Protein AF-A0A1H9HCC7-F1 (afdb_monomer_lite)

Secondary structure (DSSP, 8-state):
-PPPPEEEE-SS-EEEEE-HHHHHHTT--HHHHHHHHHHHHHHHHHHHHHHHHHHHH--HHHHHHHHHHHHHHHHHHHHHHHHHHHHH--SHHHHHHHHHHHHHTTTS-HHHHHHHHHHHHHTTSS--HHHHH-HHHHHHHHHHHHHHHHHHHHHHHHTT-

Radius of gyration: 25.47 Å; chains: 1; bounding box: 52×34×67 Å

Foldseek 3Di:
DDFQFFFFDPPPDTDGTDGPVVCVVVVGDPVRSVVRVVVSVVVVVVVVLVVVLCVQLHHPVVVVLLVQLVVVVVLLVVLVLLLCLVVPVDDPVSVVVNVVVVVVVPPDPSNVVSVVVNVCPVVVVDDRPNVVCDVVRSVVSVVSSVVRSVVSVVVVVVVVD

Sequence (161 aa):
MPETMLNVTDGDRSVYSVTRAEALALGYPEAAIAQAEAQAAAAAARAAIRATIDRTVGDTPSIVGTLADVSGILTAGQMVRVVALADHASTAAEQAELDMLKALAGYADLVQICRDGLAALQGGQALLTASAKGIDTVFAEAMTRSTATAAILAARKEGEA

pLDDT: mean 91.42, std 7.71, range [45.59, 98.25]

Structure (mmCIF, N/CA/C/O backbone):
data_AF-A0A1H9HCC7-F1
#
_entry.id   AF-A0A1H9HCC7-F1
#
loop_
_atom_site.group_PDB
_atom_site.id
_atom_site.type_symbol
_atom_site.label_atom_id
_atom_site.label_alt_id
_atom_site.label_comp_id
_atom_site.label_asym_id
_atom_site.label_entity_id
_atom_site.label_seq_id
_atom_site.pdbx_PDB_ins_code
_atom_site.Cartn_x
_atom_site.Cartn_y
_atom_site.Cartn_z
_atom_site.occupancy
_atom_site.B_iso_or_equiv
_atom_site.auth_seq_id
_atom_site.auth_comp_id
_atom_site.auth_asym_id
_atom_site.auth_atom_id
_atom_site.pdbx_PDB_model_num
ATOM 1 N N . MET A 1 1 ? 26.048 -6.839 -29.058 1.00 48.69 1 MET A N 1
ATOM 2 C CA . MET A 1 1 ? 25.067 -6.300 -28.092 1.00 48.69 1 MET A CA 1
ATOM 3 C C . MET A 1 1 ? 23.700 -6.807 -28.512 1.00 48.69 1 MET A C 1
ATOM 5 O O . MET A 1 1 ? 23.506 -6.893 -29.718 1.00 48.69 1 MET A O 1
ATOM 9 N N . PRO A 1 2 ? 22.812 -7.220 -27.593 1.00 62.81 2 PRO A N 1
ATOM 10 C CA . PRO A 1 2 ? 21.450 -7.592 -27.971 1.00 62.81 2 PRO A CA 1
ATOM 11 C C . PRO A 1 2 ? 20.757 -6.390 -28.626 1.00 62.81 2 PRO A C 1
ATOM 13 O O . PRO A 1 2 ? 20.927 -5.262 -28.162 1.00 62.81 2 PRO A O 1
ATOM 16 N N . GLU A 1 3 ? 20.043 -6.618 -29.725 1.00 79.06 3 GLU A N 1
ATOM 17 C CA . GLU A 1 3 ? 19.322 -5.560 -30.437 1.00 79.06 3 GLU A CA 1
ATOM 18 C C . GLU A 1 3 ? 18.114 -5.093 -29.610 1.00 79.06 3 GLU A C 1
ATOM 20 O O . GLU A 1 3 ? 17.365 -5.905 -29.063 1.00 79.06 3 GLU A O 1
ATOM 25 N N . THR A 1 4 ? 17.940 -3.775 -29.478 1.00 83.44 4 THR A N 1
ATOM 26 C CA . THR A 1 4 ? 16.802 -3.192 -28.757 1.00 83.44 4 THR A CA 1
ATOM 27 C C . THR A 1 4 ? 15.544 -3.318 -29.607 1.00 83.44 4 THR A C 1
ATOM 29 O O . THR A 1 4 ? 15.473 -2.751 -30.696 1.00 83.44 4 THR A O 1
ATOM 32 N N . MET A 1 5 ? 14.539 -4.017 -29.084 1.00 91.12 5 MET A N 1
ATOM 33 C CA . MET A 1 5 ? 13.223 -4.106 -29.713 1.00 91.12 5 MET A CA 1
ATOM 34 C C . MET A 1 5 ? 12.407 -2.846 -29.411 1.00 91.12 5 MET A C 1
ATOM 36 O O . MET A 1 5 ? 12.289 -2.425 -28.258 1.00 91.12 5 MET A O 1
ATOM 40 N N . LEU A 1 6 ? 11.842 -2.251 -30.455 1.00 90.50 6 LEU A N 1
ATOM 41 C CA . LEU A 1 6 ? 11.115 -0.990 -30.432 1.00 90.50 6 LEU A CA 1
ATOM 42 C C . LEU A 1 6 ? 9.637 -1.218 -30.736 1.00 90.50 6 LEU A C 1
ATOM 44 O O . LEU A 1 6 ? 9.278 -2.012 -31.603 1.00 90.50 6 LEU A O 1
ATOM 48 N N . ASN A 1 7 ? 8.783 -0.459 -30.057 1.00 91.50 7 ASN A N 1
ATOM 49 C CA . ASN A 1 7 ? 7.385 -0.300 -30.440 1.00 91.50 7 ASN A CA 1
ATOM 50 C C . ASN A 1 7 ? 7.268 1.040 -31.167 1.00 91.50 7 ASN A C 1
ATOM 52 O O . ASN A 1 7 ? 7.300 2.087 -30.522 1.00 91.50 7 ASN A O 1
ATOM 56 N N . VAL A 1 8 ? 7.203 1.010 -32.499 1.00 89.69 8 VAL A N 1
ATOM 57 C CA . VAL A 1 8 ? 7.236 2.213 -33.341 1.00 89.69 8 VAL A CA 1
ATOM 58 C C . VAL A 1 8 ? 5.821 2.553 -33.803 1.00 89.69 8 VAL A C 1
ATOM 60 O O . VAL A 1 8 ? 5.079 1.688 -34.271 1.00 89.69 8 VAL A O 1
ATOM 63 N N . THR A 1 9 ? 5.446 3.824 -33.673 1.00 90.38 9 THR A N 1
ATOM 64 C CA . THR A 1 9 ? 4.183 4.367 -34.184 1.00 90.38 9 THR A CA 1
ATOM 65 C C . THR A 1 9 ? 4.429 5.710 -34.859 1.00 90.38 9 THR A C 1
ATOM 67 O O . THR A 1 9 ? 5.207 6.513 -34.349 1.00 90.38 9 THR A O 1
ATOM 70 N N . ASP A 1 10 ? 3.790 5.950 -36.003 1.00 86.81 10 ASP A N 1
ATOM 71 C CA . ASP A 1 10 ? 3.853 7.218 -36.749 1.00 86.81 10 ASP A CA 1
ATOM 72 C C . ASP A 1 10 ? 2.521 7.993 -36.741 1.00 86.81 10 ASP A C 1
ATOM 74 O O . ASP A 1 10 ? 2.409 9.032 -37.387 1.00 86.81 10 ASP A O 1
ATOM 78 N N . GLY A 1 11 ? 1.527 7.510 -35.985 1.00 82.38 11 GLY A N 1
ATOM 79 C CA . GLY A 1 11 ? 0.171 8.065 -35.915 1.00 82.38 11 GLY A CA 1
ATOM 80 C C . GLY A 1 11 ? -0.856 7.297 -36.752 1.00 82.38 11 GLY A C 1
ATOM 81 O O . GLY A 1 11 ? -1.997 7.169 -36.314 1.00 82.38 11 GLY A O 1
ATOM 82 N N . ASP A 1 12 ? -0.437 6.702 -37.871 1.00 80.75 12 ASP A N 1
ATOM 83 C CA . ASP A 1 12 ? -1.306 5.929 -38.770 1.00 80.75 12 ASP A CA 1
ATOM 84 C C . ASP A 1 12 ? -1.088 4.417 -38.623 1.00 80.75 12 ASP A C 1
ATOM 86 O O . ASP A 1 12 ? -2.001 3.613 -38.831 1.00 80.75 12 ASP A O 1
ATOM 90 N N . ARG A 1 13 ? 0.135 4.006 -38.268 1.00 83.31 13 ARG A N 1
ATOM 91 C CA . ARG A 1 13 ? 0.556 2.605 -38.178 1.00 83.31 13 ARG A CA 1
ATOM 92 C C . ARG A 1 13 ? 1.305 2.357 -36.882 1.00 83.31 13 ARG A C 1
ATOM 94 O O . ARG A 1 13 ? 2.248 3.067 -36.552 1.00 83.31 13 ARG A O 1
ATOM 101 N N . SER A 1 14 ? 0.942 1.292 -36.175 1.00 85.88 14 SER A N 1
ATOM 102 C CA . SER A 1 14 ? 1.677 0.808 -35.003 1.00 85.88 14 SER A CA 1
ATOM 103 C C . SER A 1 14 ? 2.279 -0.558 -35.296 1.00 85.88 14 SER A C 1
ATOM 105 O O . SER A 1 14 ? 1.561 -1.476 -35.688 1.00 85.88 14 SER A O 1
ATOM 107 N N . VAL A 1 15 ? 3.585 -0.697 -35.077 1.00 81.81 15 VAL A N 1
ATOM 108 C CA . VAL A 1 15 ? 4.278 -1.985 -35.116 1.00 81.81 15 VAL A CA 1
ATOM 109 C C . VAL A 1 15 ? 4.913 -2.236 -33.760 1.00 81.81 15 VAL A C 1
ATOM 111 O O 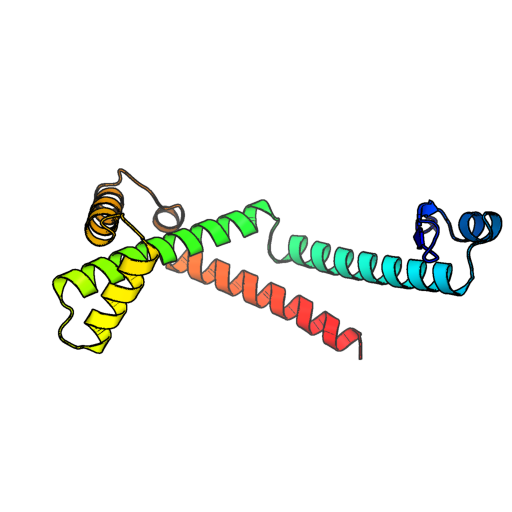. VAL A 1 15 ? 5.662 -1.416 -33.225 1.00 81.81 15 VAL A O 1
ATOM 114 N N . TYR A 1 16 ? 4.588 -3.396 -33.204 1.00 77.31 16 TYR A N 1
ATOM 115 C CA . TYR A 1 16 ? 5.120 -3.851 -31.933 1.00 77.31 16 TYR A CA 1
ATOM 116 C C . TYR A 1 16 ? 6.347 -4.721 -32.187 1.00 77.31 16 TYR A C 1
ATOM 118 O O . TYR A 1 16 ? 6.278 -5.673 -32.959 1.00 77.31 16 TYR A O 1
ATOM 126 N N . SER A 1 17 ? 7.436 -4.411 -31.488 1.00 86.25 17 SER A N 1
ATOM 127 C CA . SER A 1 17 ? 8.669 -5.194 -31.455 1.00 86.25 17 SER A CA 1
ATOM 128 C C . SER A 1 17 ? 9.388 -5.340 -32.807 1.00 86.25 17 SER A C 1
ATOM 130 O O . SER A 1 17 ? 9.440 -6.428 -33.373 1.00 86.25 17 SER A O 1
ATOM 132 N N . VAL A 1 18 ? 10.037 -4.266 -33.261 1.00 91.25 18 VAL A N 1
ATOM 133 C CA . VAL A 1 18 ? 10.995 -4.255 -34.387 1.00 91.25 18 VAL A CA 1
ATOM 134 C C . VAL A 1 18 ? 12.338 -3.667 -33.979 1.00 91.25 18 VAL A C 1
ATOM 136 O O . VAL A 1 18 ? 12.419 -2.843 -33.072 1.00 91.25 18 VAL A O 1
ATOM 139 N N . THR A 1 19 ? 13.403 -4.044 -34.667 1.00 92.88 19 THR A N 1
ATOM 140 C CA . THR A 1 19 ? 14.699 -3.370 -34.564 1.00 92.88 19 THR A CA 1
ATOM 141 C C . THR A 1 19 ? 14.677 -2.025 -35.298 1.00 92.88 19 THR A C 1
ATOM 143 O O . THR A 1 19 ? 13.820 -1.759 -36.147 1.00 92.88 19 THR A O 1
ATOM 146 N N . ARG A 1 20 ? 15.666 -1.162 -35.028 1.00 91.75 20 ARG A N 1
ATOM 147 C CA . ARG A 1 20 ? 15.848 0.098 -35.773 1.00 91.75 20 ARG A CA 1
ATOM 148 C C . ARG A 1 20 ? 15.961 -0.141 -37.285 1.00 91.75 20 ARG A C 1
ATOM 150 O O . ARG A 1 20 ? 15.360 0.591 -38.067 1.00 91.75 20 ARG A O 1
ATOM 157 N N . ALA A 1 21 ? 16.738 -1.147 -37.691 1.00 91.19 21 ALA A N 1
ATOM 158 C CA . ALA A 1 21 ? 16.975 -1.455 -39.100 1.00 91.19 21 ALA A CA 1
ATOM 159 C C . ALA A 1 21 ? 15.688 -1.902 -39.809 1.00 91.19 21 ALA A C 1
ATOM 161 O O . ALA A 1 21 ? 15.408 -1.447 -40.916 1.00 91.19 21 ALA A O 1
ATOM 162 N N . GLU A 1 22 ? 14.873 -2.725 -39.149 1.00 92.00 22 GLU A N 1
ATOM 163 C CA . GLU A 1 22 ? 13.564 -3.139 -39.661 1.00 92.00 22 GLU A CA 1
ATOM 164 C C . GLU A 1 22 ? 12.592 -1.962 -39.744 1.00 92.00 22 GLU A C 1
ATOM 166 O O . GLU A 1 22 ? 11.917 -1.807 -40.756 1.00 92.00 22 GLU A O 1
ATOM 171 N N . ALA A 1 23 ? 12.552 -1.085 -38.737 1.00 89.50 23 ALA A N 1
ATOM 172 C CA . ALA A 1 23 ? 11.700 0.102 -38.774 1.00 89.50 23 ALA A CA 1
ATOM 173 C C . ALA A 1 23 ? 12.061 1.041 -39.943 1.00 89.50 23 ALA A C 1
ATOM 175 O O . ALA A 1 23 ? 11.169 1.532 -40.637 1.00 89.50 23 ALA A O 1
ATOM 176 N N . LEU A 1 24 ? 13.359 1.234 -40.211 1.00 92.19 24 LEU A N 1
ATOM 177 C CA . LEU A 1 24 ? 13.839 1.976 -41.384 1.00 92.19 24 LEU A CA 1
ATOM 178 C C . LEU A 1 24 ? 13.448 1.280 -42.695 1.00 92.19 24 LEU A C 1
ATOM 180 O O . LEU A 1 24 ? 12.973 1.938 -43.618 1.00 92.19 24 LEU A O 1
ATOM 184 N N . ALA A 1 25 ? 13.598 -0.046 -42.773 1.00 92.19 25 ALA A N 1
ATOM 185 C CA . ALA A 1 25 ? 13.206 -0.832 -43.945 1.00 92.19 25 ALA A CA 1
ATOM 186 C C . ALA A 1 25 ? 11.687 -0.796 -44.205 1.00 92.19 25 ALA A C 1
ATOM 188 O O . ALA A 1 25 ? 11.255 -0.839 -45.355 1.00 92.19 25 ALA A O 1
ATOM 189 N N . LEU A 1 26 ? 10.881 -0.668 -43.147 1.00 90.94 26 LEU A N 1
ATOM 190 C CA . LEU A 1 26 ? 9.428 -0.488 -43.205 1.00 90.94 26 LEU A CA 1
ATOM 191 C C . LEU A 1 26 ? 9.004 0.955 -43.536 1.00 90.94 26 LEU A C 1
ATOM 193 O O . LEU A 1 26 ? 7.811 1.218 -43.700 1.00 90.94 26 LEU A O 1
ATOM 197 N N . GLY A 1 27 ? 9.957 1.883 -43.664 1.00 92.25 27 GLY A N 1
ATOM 198 C CA . GLY A 1 27 ? 9.708 3.270 -44.052 1.00 92.25 27 GLY A CA 1
ATOM 199 C C . GLY A 1 27 ? 9.168 4.155 -42.929 1.00 92.25 27 GLY A C 1
ATOM 200 O O . GLY A 1 27 ? 8.552 5.181 -43.222 1.00 92.25 27 GLY A O 1
ATOM 201 N N . TYR A 1 28 ? 9.374 3.783 -41.660 1.00 91.25 28 TYR A N 1
ATOM 202 C CA . TYR A 1 28 ? 9.001 4.648 -40.541 1.00 91.25 28 TYR A CA 1
ATOM 203 C C . TYR A 1 28 ? 9.826 5.946 -40.546 1.00 91.25 28 TYR A C 1
ATOM 205 O O . TYR A 1 28 ? 11.036 5.903 -40.787 1.00 91.25 28 TYR A O 1
ATOM 213 N N . PRO A 1 29 ? 9.215 7.103 -40.226 1.00 92.88 29 PRO A N 1
ATOM 214 C CA . PRO A 1 29 ? 9.947 8.355 -40.078 1.00 92.88 29 PRO A CA 1
ATOM 215 C C . PRO A 1 29 ? 11.025 8.256 -38.992 1.00 92.88 29 PRO A C 1
ATOM 217 O O . PRO A 1 29 ? 10.775 7.710 -37.915 1.00 92.88 29 PRO A O 1
ATOM 220 N N . GLU A 1 30 ? 12.192 8.869 -39.210 1.00 92.00 30 GLU A N 1
ATOM 221 C CA . GLU A 1 30 ? 13.280 8.860 -38.216 1.00 92.00 30 GLU A CA 1
ATOM 222 C C . GLU A 1 30 ? 12.846 9.416 -36.851 1.00 92.00 30 GLU A C 1
ATOM 224 O O . GLU A 1 30 ? 13.279 8.913 -35.817 1.00 92.00 30 GLU A O 1
ATOM 229 N N . ALA A 1 31 ? 11.944 10.405 -36.829 1.00 92.19 31 ALA A N 1
ATOM 230 C CA . ALA A 1 31 ? 11.396 10.965 -35.595 1.00 92.19 31 ALA A CA 1
ATOM 231 C C . ALA A 1 31 ? 10.565 9.945 -34.792 1.00 92.19 31 ALA A C 1
ATOM 233 O O . ALA A 1 31 ? 10.687 9.887 -33.568 1.00 92.19 31 ALA A O 1
ATOM 234 N N . ALA A 1 32 ? 9.768 9.110 -35.469 1.00 91.44 32 ALA A N 1
ATOM 235 C CA . ALA A 1 32 ? 8.984 8.049 -34.833 1.00 91.44 32 ALA A CA 1
ATOM 236 C C . ALA A 1 32 ? 9.897 6.961 -34.243 1.00 91.44 32 ALA A C 1
ATOM 238 O O . ALA A 1 32 ? 9.680 6.488 -33.127 1.00 91.44 32 ALA A O 1
ATOM 239 N N . ILE A 1 33 ? 10.967 6.612 -34.964 1.00 91.94 33 ILE A N 1
ATOM 240 C CA . ILE A 1 33 ? 11.982 5.659 -34.503 1.00 91.94 33 ILE A CA 1
ATOM 241 C C . ILE A 1 33 ? 12.732 6.218 -33.286 1.00 91.94 33 ILE A C 1
ATOM 243 O O . ILE A 1 33 ? 12.841 5.532 -32.272 1.00 91.94 33 ILE A O 1
ATOM 247 N N . ALA A 1 34 ? 13.182 7.476 -33.341 1.00 92.44 34 ALA A N 1
ATOM 248 C CA . ALA A 1 34 ? 13.872 8.133 -32.230 1.00 92.44 34 ALA A CA 1
ATOM 249 C C . ALA A 1 34 ? 12.986 8.235 -30.975 1.00 92.44 34 ALA A C 1
ATOM 251 O O . ALA A 1 34 ? 13.453 8.023 -29.855 1.00 92.44 34 ALA A O 1
ATOM 252 N N . GLN A 1 35 ? 11.689 8.508 -31.148 1.00 91.81 35 GLN A N 1
ATOM 253 C CA . GLN A 1 35 ? 10.731 8.498 -30.046 1.00 91.81 35 GLN A CA 1
ATOM 254 C C . GLN A 1 35 ? 10.592 7.098 -29.431 1.00 91.81 35 GLN A C 1
ATOM 256 O O . GLN A 1 35 ? 10.598 6.970 -28.204 1.00 91.81 35 GLN A O 1
ATOM 261 N N . ALA A 1 36 ? 10.498 6.052 -30.254 1.00 91.38 36 ALA A N 1
ATOM 262 C CA . ALA A 1 36 ? 10.421 4.673 -29.778 1.00 91.38 36 ALA A CA 1
ATOM 263 C C . ALA A 1 36 ? 11.696 4.248 -29.027 1.00 91.38 36 ALA A C 1
ATOM 265 O O . ALA A 1 36 ? 11.610 3.609 -27.978 1.00 91.38 36 ALA A O 1
ATOM 266 N N . GLU A 1 37 ? 12.876 4.651 -29.503 1.00 92.94 37 GLU A N 1
ATOM 267 C CA . GLU A 1 37 ? 14.156 4.420 -28.820 1.00 92.94 37 GLU A CA 1
ATOM 268 C C . GLU A 1 37 ? 14.215 5.126 -27.464 1.00 92.94 37 GLU A C 1
ATOM 270 O O . GLU A 1 37 ? 14.585 4.510 -26.462 1.00 92.94 37 GLU A O 1
ATOM 275 N N . ALA A 1 38 ? 13.789 6.391 -27.398 1.00 91.56 38 ALA A N 1
ATOM 276 C CA . ALA A 1 38 ? 13.718 7.135 -26.144 1.00 91.56 38 ALA A CA 1
ATOM 277 C C . ALA A 1 38 ? 12.754 6.472 -25.142 1.00 91.56 38 ALA A C 1
ATOM 279 O O . ALA A 1 38 ? 13.062 6.355 -23.953 1.00 91.56 38 ALA A O 1
ATOM 280 N N . GLN A 1 39 ? 11.604 5.981 -25.612 1.00 90.94 39 GLN A N 1
ATOM 281 C CA . GLN A 1 39 ? 10.651 5.243 -24.780 1.00 90.94 39 GLN A CA 1
ATOM 282 C C . GLN A 1 39 ? 11.217 3.906 -24.293 1.00 90.94 39 GLN A C 1
ATOM 284 O O . GLN A 1 39 ? 11.048 3.576 -23.115 1.00 90.94 39 GLN A O 1
ATOM 289 N N . ALA A 1 40 ? 11.902 3.157 -25.161 1.00 90.19 40 ALA A N 1
ATOM 290 C CA . ALA A 1 40 ? 12.552 1.898 -24.811 1.00 90.19 40 ALA A CA 1
ATOM 291 C C . ALA A 1 40 ? 13.659 2.116 -23.767 1.00 90.19 40 ALA A C 1
ATOM 293 O O . ALA A 1 40 ? 13.697 1.413 -22.755 1.00 90.19 40 ALA A O 1
ATOM 294 N N . ALA A 1 41 ? 14.494 3.144 -23.943 1.00 90.19 41 ALA A N 1
ATOM 295 C CA . ALA A 1 41 ? 15.515 3.532 -22.973 1.00 90.19 41 ALA A CA 1
ATOM 296 C C . ALA A 1 41 ? 14.898 3.927 -21.620 1.00 90.19 41 ALA A C 1
ATOM 298 O O . ALA A 1 41 ? 15.331 3.446 -20.571 1.00 90.19 41 ALA A O 1
ATOM 299 N N . ALA A 1 42 ? 13.829 4.731 -21.626 1.00 89.12 42 ALA A N 1
ATOM 300 C CA . ALA A 1 42 ? 13.117 5.105 -20.406 1.00 89.12 42 ALA A CA 1
ATOM 301 C C . ALA A 1 42 ? 12.461 3.894 -19.714 1.00 89.12 42 ALA A C 1
ATOM 303 O O . ALA A 1 42 ? 12.440 3.809 -18.485 1.00 89.12 42 ALA A O 1
ATOM 304 N N . ALA A 1 43 ? 11.929 2.936 -20.479 1.00 89.06 43 ALA A N 1
ATOM 305 C CA . ALA A 1 43 ? 11.373 1.699 -19.941 1.00 89.06 43 ALA A CA 1
ATOM 306 C C . ALA A 1 43 ? 12.455 0.814 -19.307 1.00 89.06 43 ALA A C 1
ATOM 308 O O . ALA A 1 43 ? 12.257 0.332 -18.190 1.00 89.06 43 ALA A O 1
ATOM 309 N N . ALA A 1 44 ? 13.607 0.661 -19.966 1.00 89.75 44 ALA A N 1
ATOM 310 C CA . ALA A 1 44 ? 14.755 -0.067 -19.434 1.00 89.75 44 ALA A CA 1
ATOM 311 C C . ALA A 1 44 ? 15.289 0.577 -18.143 1.00 89.75 44 ALA A C 1
ATOM 313 O O . ALA A 1 44 ? 15.529 -0.126 -17.161 1.00 89.75 44 ALA A O 1
ATOM 314 N N . ALA A 1 45 ? 15.385 1.911 -18.095 1.00 89.38 45 ALA A N 1
ATOM 315 C CA . ALA A 1 45 ? 15.767 2.640 -16.887 1.00 89.38 45 ALA A CA 1
ATOM 316 C C . ALA A 1 45 ? 14.787 2.379 -15.728 1.00 89.38 45 ALA A C 1
ATOM 318 O O . ALA A 1 45 ? 15.207 2.036 -14.622 1.00 89.38 45 ALA A O 1
ATOM 319 N N . ARG A 1 46 ? 13.469 2.444 -15.980 1.00 90.31 46 ARG A N 1
ATOM 320 C CA . ARG A 1 46 ? 12.447 2.097 -14.973 1.00 90.31 46 ARG A CA 1
ATOM 321 C C . ARG A 1 46 ? 12.551 0.643 -14.510 1.00 90.31 46 ARG A C 1
ATOM 323 O O . ARG A 1 46 ? 12.377 0.375 -13.323 1.00 90.31 46 ARG A O 1
ATOM 330 N N . ALA A 1 47 ? 12.828 -0.293 -15.417 1.00 91.75 47 ALA A N 1
ATOM 331 C CA . ALA A 1 47 ? 13.003 -1.703 -15.076 1.00 91.75 47 ALA A CA 1
ATOM 332 C C . ALA A 1 47 ? 14.239 -1.930 -14.190 1.00 91.75 47 ALA A C 1
ATOM 334 O O . ALA A 1 47 ? 14.157 -2.672 -13.215 1.00 91.75 47 ALA A O 1
ATOM 335 N N . ALA A 1 48 ? 15.350 -1.241 -14.464 1.00 91.12 48 ALA A N 1
ATOM 336 C CA . ALA A 1 48 ? 16.554 -1.309 -13.638 1.00 91.12 48 ALA A CA 1
ATOM 337 C C . ALA A 1 48 ? 16.315 -0.783 -12.209 1.00 91.12 48 ALA A C 1
ATOM 339 O O . ALA A 1 48 ? 16.779 -1.386 -11.238 1.00 91.12 48 ALA A O 1
ATOM 340 N N . ILE A 1 49 ? 15.541 0.301 -12.066 1.00 92.00 49 ILE A N 1
ATOM 341 C CA . ILE A 1 49 ? 15.129 0.825 -10.752 1.00 92.00 49 ILE A CA 1
ATOM 342 C C . ILE A 1 49 ? 14.296 -0.218 -10.002 1.00 92.00 49 ILE A C 1
ATOM 344 O O . ILE A 1 49 ? 14.605 -0.532 -8.856 1.00 92.00 49 ILE A O 1
ATOM 348 N N . ARG A 1 50 ? 13.281 -0.804 -10.653 1.00 90.81 50 ARG A N 1
ATOM 349 C CA . ARG A 1 50 ? 12.447 -1.857 -10.047 1.00 90.81 50 ARG A CA 1
ATOM 350 C C . ARG A 1 50 ? 13.276 -3.060 -9.608 1.00 90.81 50 ARG A C 1
ATOM 352 O O . ARG A 1 50 ? 13.151 -3.479 -8.469 1.00 90.81 50 ARG A O 1
ATOM 359 N N . ALA A 1 51 ? 14.201 -3.526 -10.444 1.00 91.44 51 ALA A N 1
ATOM 360 C CA . ALA A 1 51 ? 15.099 -4.624 -10.089 1.00 91.44 51 ALA A CA 1
ATOM 361 C C . ALA A 1 51 ? 15.995 -4.300 -8.878 1.00 91.44 51 ALA A C 1
ATOM 363 O O . ALA A 1 51 ? 16.356 -5.190 -8.107 1.00 91.44 51 ALA A O 1
ATOM 364 N N . THR A 1 52 ? 16.369 -3.030 -8.704 1.00 92.69 52 THR A N 1
ATOM 365 C CA . THR A 1 52 ? 17.138 -2.572 -7.538 1.00 92.69 52 THR A CA 1
ATOM 366 C C . THR A 1 52 ? 16.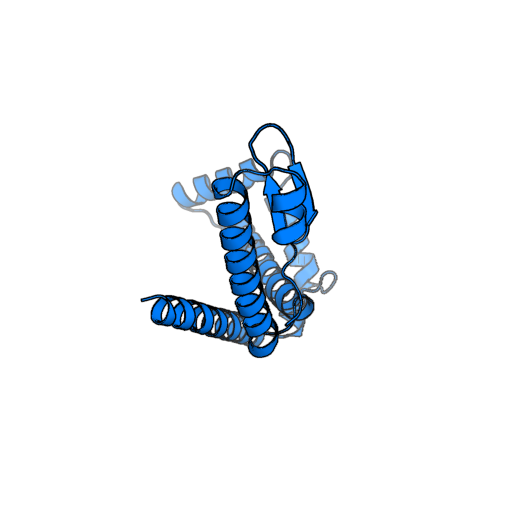269 -2.554 -6.282 1.00 92.69 52 THR A C 1
ATOM 368 O O . THR A 1 52 ? 16.718 -3.006 -5.227 1.00 92.69 52 THR A O 1
ATOM 371 N N . ILE A 1 53 ? 15.019 -2.093 -6.403 1.00 92.19 53 ILE A N 1
ATOM 372 C CA . ILE A 1 53 ? 14.021 -2.133 -5.326 1.00 92.19 53 ILE A CA 1
ATOM 373 C C . ILE A 1 53 ? 13.765 -3.582 -4.908 1.00 92.19 53 ILE A C 1
ATOM 375 O O . ILE A 1 53 ? 13.963 -3.891 -3.740 1.00 92.19 53 ILE A O 1
ATOM 379 N N . ASP A 1 54 ? 13.440 -4.478 -5.842 1.00 92.25 54 ASP A N 1
ATOM 380 C CA . ASP A 1 54 ? 13.143 -5.887 -5.547 1.00 92.25 54 ASP A CA 1
ATOM 381 C C . ASP A 1 54 ? 14.292 -6.569 -4.785 1.00 92.25 54 ASP A C 1
ATOM 383 O O . ASP A 1 54 ? 14.074 -7.312 -3.830 1.00 92.25 54 ASP A O 1
ATOM 387 N N . ARG A 1 55 ? 15.544 -6.275 -5.161 1.00 91.38 55 ARG A N 1
ATOM 388 C CA . ARG A 1 55 ? 16.730 -6.842 -4.501 1.00 91.38 55 ARG A CA 1
ATOM 389 C C . ARG A 1 55 ? 16.977 -6.280 -3.098 1.00 91.38 55 ARG A C 1
ATOM 391 O O . ARG A 1 55 ? 17.540 -6.979 -2.264 1.00 91.38 55 ARG A O 1
ATOM 398 N N . THR A 1 56 ? 16.625 -5.018 -2.859 1.00 91.81 56 THR A N 1
ATOM 399 C CA . THR A 1 56 ? 17.003 -4.289 -1.632 1.00 91.81 56 THR A CA 1
ATOM 400 C C . THR A 1 56 ? 15.888 -4.272 -0.593 1.00 91.81 56 THR A C 1
ATOM 402 O O . THR A 1 56 ? 16.140 -4.369 0.603 1.00 91.81 56 THR A O 1
ATOM 405 N N . VAL A 1 57 ? 14.652 -4.107 -1.052 1.00 93.56 57 VAL A N 1
ATOM 406 C CA . VAL A 1 57 ? 13.464 -3.848 -0.230 1.00 93.56 57 VAL A CA 1
ATOM 407 C C . VAL A 1 57 ? 12.670 -5.133 0.023 1.00 93.56 57 VAL A C 1
ATOM 409 O O . VAL A 1 57 ? 11.961 -5.233 1.025 1.00 93.56 57 VAL A O 1
ATOM 412 N N . GLY A 1 58 ? 12.812 -6.120 -0.861 1.00 91.62 58 GLY A N 1
ATOM 413 C CA . GLY A 1 58 ? 12.074 -7.377 -0.846 1.00 91.62 58 GLY A CA 1
ATOM 414 C C . GLY A 1 58 ? 11.309 -7.584 -2.149 1.00 91.62 58 GLY A C 1
ATOM 415 O O . GLY A 1 58 ? 11.021 -6.632 -2.873 1.00 91.62 58 GLY A O 1
ATOM 416 N N . ASP A 1 59 ? 10.974 -8.837 -2.438 1.00 90.56 59 ASP A N 1
ATOM 417 C CA . ASP A 1 59 ? 10.208 -9.190 -3.629 1.00 90.56 59 ASP A CA 1
ATOM 418 C C . ASP A 1 59 ? 8.742 -8.720 -3.552 1.00 90.56 59 ASP A C 1
ATOM 420 O O . ASP A 1 59 ? 8.231 -8.305 -2.505 1.00 90.56 59 ASP A O 1
ATOM 424 N N . THR A 1 60 ? 8.040 -8.785 -4.687 1.00 90.19 60 THR A N 1
ATOM 425 C CA . THR A 1 60 ? 6.633 -8.362 -4.773 1.00 90.19 60 THR A CA 1
ATOM 426 C C . THR A 1 60 ? 5.737 -9.064 -3.737 1.00 90.19 60 THR A C 1
ATOM 428 O O . THR A 1 60 ? 4.999 -8.351 -3.052 1.00 90.19 60 THR A O 1
ATOM 431 N N . PRO A 1 61 ? 5.790 -10.402 -3.546 1.00 93.31 61 PRO A N 1
ATOM 432 C CA . PRO A 1 61 ? 5.020 -11.068 -2.494 1.00 93.31 61 PRO A CA 1
ATOM 433 C C . PRO A 1 61 ? 5.298 -10.519 -1.093 1.00 93.31 61 PRO A C 1
ATOM 435 O O . PRO A 1 61 ? 4.358 -10.255 -0.344 1.00 93.31 61 PRO A O 1
ATOM 438 N N . SER A 1 62 ? 6.566 -10.283 -0.748 1.00 91.44 62 SER A N 1
ATOM 439 C CA . SER A 1 62 ? 6.940 -9.728 0.553 1.00 91.44 62 SER A CA 1
ATOM 440 C C . SER A 1 62 ? 6.376 -8.323 0.742 1.00 91.44 62 SER A C 1
ATOM 442 O O . SER A 1 62 ? 5.865 -8.008 1.819 1.00 91.44 62 SER A O 1
ATOM 444 N N . ILE A 1 63 ? 6.463 -7.461 -0.277 1.00 92.81 63 ILE A N 1
ATOM 445 C CA . ILE A 1 63 ? 5.932 -6.088 -0.235 1.00 92.81 63 ILE A CA 1
ATOM 446 C C . ILE A 1 63 ? 4.411 -6.102 -0.072 1.00 92.81 63 ILE A C 1
ATOM 448 O O . ILE A 1 63 ? 3.883 -5.382 0.775 1.00 92.81 63 ILE A O 1
ATOM 452 N N . VAL A 1 64 ? 3.715 -6.949 -0.833 1.00 93.69 64 VAL A N 1
ATOM 453 C CA . VAL A 1 64 ? 2.261 -7.120 -0.720 1.00 93.69 64 VAL A CA 1
ATOM 454 C C . VAL A 1 64 ? 1.878 -7.649 0.664 1.00 93.69 64 VAL A C 1
ATOM 456 O O . VAL A 1 64 ? 0.894 -7.181 1.228 1.00 93.69 64 VAL A O 1
ATOM 459 N N . GLY A 1 65 ? 2.672 -8.549 1.250 1.00 94.75 65 GLY A N 1
ATOM 460 C CA . GLY A 1 65 ? 2.482 -9.018 2.625 1.00 94.75 65 GLY A CA 1
ATOM 461 C C . GLY A 1 65 ? 2.548 -7.884 3.651 1.00 94.75 65 GLY A C 1
ATOM 462 O O . GLY A 1 65 ? 1.630 -7.722 4.449 1.00 94.75 65 GLY A O 1
ATOM 463 N N . THR A 1 66 ? 3.575 -7.030 3.584 1.00 95.00 66 THR A N 1
ATOM 464 C CA . THR A 1 66 ? 3.675 -5.851 4.467 1.00 95.00 66 THR A CA 1
ATOM 465 C C . THR A 1 66 ? 2.535 -4.861 4.234 1.00 95.00 66 THR A C 1
ATOM 467 O O . THR A 1 66 ? 2.027 -4.281 5.190 1.00 95.00 66 THR A O 1
ATOM 470 N N . LEU A 1 67 ? 2.093 -4.675 2.986 1.00 95.00 67 LEU A N 1
ATOM 471 C CA . LEU A 1 67 ? 0.923 -3.848 2.696 1.00 95.00 67 LEU A CA 1
ATOM 472 C C . LEU A 1 67 ? -0.342 -4.436 3.331 1.00 95.00 67 LEU A C 1
ATOM 474 O O . LEU A 1 67 ? -1.086 -3.698 3.964 1.00 95.00 67 LEU A O 1
ATOM 478 N N . ALA A 1 68 ? -0.564 -5.747 3.214 1.00 95.06 68 ALA A N 1
ATOM 479 C CA . ALA A 1 68 ? -1.696 -6.424 3.839 1.00 95.06 68 ALA A CA 1
ATOM 480 C C . ALA A 1 68 ? -1.668 -6.286 5.371 1.00 95.06 68 ALA A C 1
ATOM 482 O O . ALA A 1 68 ? -2.703 -5.987 5.968 1.00 95.06 68 ALA A O 1
ATOM 483 N N . ASP A 1 69 ? -0.489 -6.413 5.994 1.00 96.06 69 ASP A N 1
ATOM 484 C CA . ASP A 1 69 ? -0.303 -6.175 7.429 1.00 96.06 69 ASP A CA 1
ATOM 485 C C . ASP A 1 69 ? -0.742 -4.747 7.815 1.00 96.06 69 ASP A C 1
ATOM 487 O O . ASP A 1 69 ? -1.573 -4.560 8.708 1.00 96.06 69 ASP A O 1
ATOM 491 N N . VAL A 1 70 ? -0.224 -3.732 7.112 1.00 95.88 70 VAL A N 1
ATOM 492 C CA . VAL A 1 70 ? -0.538 -2.315 7.368 1.00 95.88 70 VAL A CA 1
ATOM 493 C C . VAL A 1 70 ? -2.017 -2.017 7.116 1.00 95.88 70 VAL A C 1
ATOM 495 O O . VAL A 1 70 ? -2.666 -1.384 7.947 1.00 95.88 70 VAL A O 1
ATOM 498 N N . SER A 1 71 ? -2.584 -2.496 6.009 1.00 95.38 71 SER A N 1
ATOM 499 C CA . SER A 1 71 ? -4.005 -2.331 5.690 1.00 95.38 71 SER A CA 1
ATOM 500 C C . SER A 1 71 ? -4.906 -2.999 6.728 1.00 95.38 71 SER A C 1
ATOM 502 O O . SER A 1 71 ? -5.933 -2.426 7.094 1.00 95.38 71 SER A O 1
ATOM 504 N N . GLY A 1 72 ? -4.517 -4.165 7.249 1.00 94.56 72 GLY A N 1
ATOM 505 C CA . GLY A 1 72 ? -5.216 -4.835 8.342 1.00 94.56 72 GLY A CA 1
ATOM 506 C C . GLY A 1 72 ? -5.239 -3.988 9.616 1.00 94.56 72 GLY A C 1
ATOM 507 O O . GLY A 1 72 ? -6.308 -3.780 10.191 1.00 94.56 72 GLY A O 1
ATOM 508 N N . ILE A 1 73 ? -4.089 -3.431 10.016 1.00 94.62 73 ILE A N 1
ATOM 509 C CA . ILE A 1 73 ? -3.992 -2.520 11.173 1.00 94.62 73 ILE A CA 1
ATOM 510 C C . ILE A 1 73 ? -4.868 -1.282 10.970 1.00 94.62 73 ILE A C 1
ATOM 512 O O . ILE A 1 73 ? -5.623 -0.918 11.869 1.00 94.62 73 ILE A O 1
ATOM 516 N N . LEU A 1 74 ? -4.797 -0.644 9.799 1.00 95.31 74 LEU A N 1
ATOM 517 C CA . LEU A 1 74 ? -5.594 0.547 9.492 1.00 95.31 74 LEU A CA 1
ATOM 518 C C . LEU A 1 74 ? -7.094 0.245 9.514 1.00 95.31 74 LEU A C 1
ATOM 520 O O . LEU A 1 74 ? -7.867 1.029 10.059 1.00 95.31 74 LEU A O 1
ATOM 524 N N . THR A 1 75 ? -7.498 -0.909 8.984 1.00 94.88 75 THR A N 1
ATOM 525 C CA . THR A 1 75 ? -8.894 -1.358 9.021 1.00 94.88 75 THR A CA 1
ATOM 526 C C . THR A 1 75 ? -9.358 -1.552 10.464 1.00 94.88 75 THR A C 1
ATOM 528 O O . THR A 1 75 ? -10.400 -1.025 10.843 1.00 94.88 75 THR A O 1
ATOM 531 N N . ALA A 1 76 ? -8.569 -2.232 11.304 1.00 95.06 76 ALA A N 1
ATOM 532 C CA . ALA A 1 76 ? -8.886 -2.397 12.723 1.00 95.06 76 ALA A CA 1
ATOM 533 C C . ALA A 1 76 ? -8.952 -1.061 13.471 1.00 95.06 76 ALA A C 1
ATOM 535 O O . ALA A 1 76 ? -9.912 -0.814 14.199 1.00 95.06 76 ALA A O 1
ATOM 536 N N . GLY A 1 77 ? -7.987 -0.169 13.242 1.00 95.62 77 GLY A N 1
ATOM 537 C CA . GLY A 1 77 ? -7.989 1.178 13.811 1.00 95.62 77 GLY A CA 1
ATOM 538 C C . GLY A 1 77 ? -9.222 1.984 13.396 1.00 95.62 77 GLY A C 1
ATOM 539 O O . GLY A 1 77 ? -9.828 2.655 14.229 1.00 95.62 77 GLY A O 1
ATOM 540 N N . GLN A 1 78 ? -9.651 1.865 12.137 1.00 95.81 78 GLN A N 1
ATOM 541 C CA . GLN A 1 78 ? -10.855 2.533 11.650 1.00 95.81 78 GLN A CA 1
ATOM 542 C C . GLN A 1 78 ? -12.130 1.957 12.277 1.00 95.81 78 GLN A C 1
ATOM 544 O O . GLN A 1 78 ? -13.023 2.726 12.631 1.00 95.81 78 GLN A O 1
ATOM 549 N N . MET A 1 79 ? -12.209 0.638 12.483 1.00 97.00 79 MET A N 1
ATOM 550 C CA . MET A 1 79 ? -13.322 0.028 13.221 1.00 97.00 79 MET A CA 1
ATOM 551 C C . MET A 1 79 ? -13.385 0.542 14.664 1.00 97.00 79 MET A C 1
ATOM 553 O O . MET A 1 79 ? -14.458 0.934 15.122 1.00 97.00 79 MET A O 1
ATOM 557 N N . VAL A 1 80 ? -12.242 0.611 15.361 1.00 97.56 80 VAL A N 1
ATOM 558 C CA . VAL A 1 80 ? -12.162 1.182 16.719 1.00 97.56 80 VAL A CA 1
ATOM 559 C C . VAL A 1 80 ? -12.646 2.630 16.727 1.00 97.56 80 VAL A C 1
ATOM 561 O O . VAL A 1 80 ? -13.453 2.993 17.577 1.00 97.56 80 VAL A O 1
ATOM 564 N N . ARG A 1 81 ? -12.204 3.447 15.764 1.00 97.19 81 ARG A N 1
ATOM 565 C CA . ARG A 1 81 ? -12.619 4.851 15.640 1.00 97.19 81 ARG A CA 1
ATOM 566 C C . ARG A 1 81 ? -14.128 4.991 15.448 1.00 97.19 81 ARG A C 1
ATOM 568 O O . ARG A 1 81 ? -14.742 5.791 16.143 1.00 97.19 81 ARG A O 1
ATOM 575 N N . VAL A 1 82 ? -14.728 4.209 14.548 1.00 97.62 82 VAL A N 1
ATOM 576 C CA . VAL A 1 82 ? -16.184 4.221 14.320 1.00 97.62 82 VAL A CA 1
ATOM 577 C C . VAL A 1 82 ? -16.940 3.893 15.604 1.00 97.62 82 VAL A C 1
ATOM 579 O O . VAL A 1 82 ? -17.868 4.616 15.959 1.00 97.62 82 VAL A O 1
ATOM 582 N N . VAL A 1 83 ? -16.546 2.827 16.308 1.00 98.06 83 VAL A N 1
ATOM 583 C CA . VAL A 1 83 ? -17.214 2.420 17.553 1.00 98.06 83 VAL A CA 1
ATOM 584 C C . VAL A 1 83 ? -17.032 3.478 18.641 1.00 98.06 83 VAL A C 1
ATOM 586 O O . VAL A 1 83 ? -18.009 3.854 19.280 1.00 98.06 83 VAL A O 1
ATOM 589 N N . ALA A 1 84 ? -15.827 4.031 18.794 1.00 97.81 84 ALA A N 1
ATOM 590 C CA . ALA A 1 84 ? -15.557 5.092 19.760 1.00 97.81 84 ALA A CA 1
ATOM 591 C C . ALA A 1 84 ? -16.393 6.353 19.491 1.00 97.81 84 ALA A C 1
ATOM 593 O O . ALA A 1 84 ? -16.965 6.915 20.421 1.00 97.81 84 ALA A O 1
ATOM 594 N N . LEU A 1 85 ? -16.518 6.777 18.230 1.00 97.88 85 LEU A N 1
ATOM 595 C CA . LEU A 1 85 ? -17.392 7.892 17.860 1.00 97.88 85 LEU A CA 1
ATOM 596 C C . LEU A 1 85 ? -18.862 7.562 18.126 1.00 97.88 85 LEU A C 1
ATOM 598 O O . LEU A 1 85 ? -19.588 8.394 18.658 1.00 97.88 85 LEU A O 1
ATOM 602 N N . ALA A 1 86 ? -19.310 6.350 17.796 1.00 96.62 86 ALA A N 1
ATOM 603 C CA . ALA A 1 86 ? -20.689 5.939 18.042 1.00 96.62 86 ALA A CA 1
ATOM 604 C C . ALA A 1 86 ? -21.048 5.925 19.536 1.00 96.62 86 ALA A C 1
ATOM 606 O O . ALA A 1 86 ? -22.172 6.278 19.886 1.00 96.62 86 ALA A O 1
ATOM 607 N N . ASP A 1 87 ? -20.103 5.546 20.398 1.00 97.06 87 ASP A N 1
ATOM 608 C CA . ASP A 1 87 ? -20.316 5.441 21.844 1.00 97.06 87 ASP A CA 1
ATOM 609 C C . ASP A 1 87 ? -20.085 6.760 22.593 1.00 97.06 87 ASP A C 1
ATOM 611 O O . ASP A 1 87 ? -20.663 6.973 23.664 1.00 97.06 87 ASP A O 1
ATOM 615 N N . HIS A 1 88 ? -19.237 7.647 22.063 1.00 96.81 88 HIS A N 1
ATOM 616 C CA . HIS A 1 88 ? -18.697 8.769 22.835 1.00 96.81 88 HIS A CA 1
ATOM 617 C C . HIS A 1 88 ? -18.668 10.121 22.114 1.00 96.81 88 HIS A C 1
ATOM 619 O O . HIS A 1 88 ? -18.196 11.087 22.714 1.00 96.81 88 HIS A O 1
ATOM 625 N N . ALA A 1 89 ? -19.161 10.240 20.874 1.00 93.94 89 ALA A N 1
ATOM 626 C CA . ALA A 1 89 ? -19.191 11.532 20.185 1.00 93.94 89 ALA A CA 1
ATOM 627 C C . ALA A 1 89 ? -19.967 12.576 21.004 1.00 93.94 89 ALA A C 1
ATOM 629 O O . ALA A 1 89 ? -21.172 12.457 21.238 1.00 93.94 89 ALA A O 1
ATOM 630 N N . SER A 1 90 ? -19.259 13.623 21.417 1.00 95.94 90 SER A N 1
ATOM 631 C CA . SER A 1 90 ? -19.759 14.665 22.318 1.00 95.94 90 SER A CA 1
ATOM 632 C C . SER A 1 90 ? -19.789 16.044 21.658 1.00 95.94 90 SER A C 1
ATOM 634 O O . SER A 1 90 ? -20.472 16.952 22.132 1.00 95.94 90 SER A O 1
ATOM 636 N N . THR A 1 91 ? -19.086 16.196 20.536 1.00 97.75 91 THR A N 1
ATOM 637 C CA . THR A 1 91 ? -19.023 17.425 19.746 1.00 97.75 91 THR A CA 1
ATOM 638 C C . THR A 1 91 ? -19.737 17.276 18.403 1.00 97.75 91 THR A C 1
ATOM 640 O O . THR A 1 91 ? -19.835 16.186 17.837 1.00 97.75 91 THR A O 1
ATOM 643 N N . ALA A 1 92 ? -20.182 18.402 17.839 1.00 96.88 92 ALA A N 1
ATOM 644 C CA . ALA A 1 92 ? -20.775 18.429 16.501 1.00 96.88 92 ALA A CA 1
ATOM 645 C C . ALA A 1 92 ? -19.799 17.940 15.413 1.00 96.88 92 ALA A C 1
ATOM 647 O O . ALA A 1 92 ? -20.226 17.357 14.423 1.00 96.88 92 ALA A O 1
ATOM 648 N N . ALA A 1 93 ? -18.491 18.154 15.600 1.00 97.00 93 ALA A N 1
ATOM 649 C CA . ALA A 1 93 ? -17.470 17.688 14.667 1.00 97.00 93 ALA A CA 1
ATOM 650 C C . ALA A 1 93 ? -17.347 16.155 14.671 1.00 97.00 93 ALA A C 1
ATOM 652 O O . ALA A 1 93 ? -17.329 15.547 13.607 1.00 97.00 93 ALA A O 1
ATOM 653 N N . GLU A 1 94 ? -17.322 15.529 15.851 1.00 97.31 94 GLU A N 1
ATOM 654 C CA . GLU A 1 94 ? -17.285 14.065 15.992 1.00 97.31 94 GLU A CA 1
ATOM 655 C C . GLU A 1 94 ? -18.552 13.407 15.430 1.00 97.31 94 GLU A C 1
ATOM 657 O O . GLU A 1 94 ? -18.477 12.379 14.758 1.00 97.31 94 GLU A O 1
ATOM 662 N N . GLN A 1 95 ? -19.715 14.021 15.661 1.00 96.44 95 GLN A N 1
ATOM 663 C CA . GLN A 1 95 ? -20.989 13.553 15.108 1.00 96.44 95 GLN A CA 1
ATOM 664 C C . GLN A 1 95 ? -21.006 13.661 13.580 1.00 96.44 95 GLN A C 1
ATOM 666 O O . GLN A 1 95 ? -21.314 12.682 12.904 1.00 96.44 95 GLN A O 1
ATOM 671 N N . ALA A 1 96 ? -20.590 14.807 13.030 1.00 97.25 96 ALA A N 1
ATOM 672 C CA . ALA A 1 96 ? -20.480 14.992 11.585 1.00 97.25 96 ALA A CA 1
ATOM 673 C C . ALA A 1 96 ? -19.500 13.994 10.953 1.00 97.25 96 ALA A C 1
ATOM 675 O O . ALA A 1 96 ? -19.738 13.493 9.855 1.00 97.25 96 ALA A O 1
ATOM 676 N N . GLU A 1 97 ? -18.405 13.673 11.642 1.00 96.88 97 GLU A N 1
ATOM 677 C CA . GLU A 1 97 ? -17.470 12.655 11.186 1.00 96.88 97 GLU A CA 1
ATOM 678 C C . GLU A 1 97 ? -18.109 11.263 11.129 1.00 96.88 97 GLU A C 1
ATOM 680 O O . GLU A 1 97 ? -18.002 10.577 10.110 1.00 96.88 97 GLU A O 1
ATOM 685 N N . LEU A 1 98 ? -18.815 10.857 12.187 1.00 95.88 98 LEU A N 1
ATOM 686 C CA . LEU A 1 98 ? -19.540 9.590 12.210 1.00 95.88 98 LEU A CA 1
ATOM 687 C C . LEU A 1 98 ? -20.595 9.521 11.098 1.00 95.88 98 LEU A C 1
ATOM 689 O O . LEU A 1 98 ? -20.739 8.480 10.457 1.00 95.88 98 LEU A O 1
ATOM 693 N N . ASP A 1 99 ? -21.302 10.619 10.842 1.00 95.19 99 ASP A N 1
ATOM 694 C CA . ASP A 1 99 ? -22.302 10.699 9.779 1.00 95.19 99 ASP A CA 1
ATOM 695 C C . ASP A 1 99 ? -21.667 10.566 8.388 1.00 95.19 99 ASP A C 1
ATOM 697 O O . ASP A 1 99 ? -22.178 9.821 7.550 1.00 95.19 99 ASP A O 1
ATOM 701 N N . MET A 1 100 ? -20.513 11.201 8.148 1.00 96.50 100 MET A N 1
ATOM 702 C CA . MET A 1 100 ? -19.751 11.017 6.906 1.00 96.50 100 MET A CA 1
ATOM 703 C C . MET A 1 100 ? -19.290 9.566 6.729 1.00 96.50 100 MET A C 1
ATOM 705 O O . MET A 1 100 ? -19.398 9.013 5.634 1.00 96.50 100 MET A O 1
ATOM 709 N N . LEU A 1 101 ? -18.815 8.924 7.799 1.00 94.94 101 LEU A N 1
ATOM 710 C CA . LEU A 1 101 ? -18.411 7.518 7.763 1.00 94.94 101 LEU A CA 1
ATOM 711 C C . LEU A 1 101 ? -19.603 6.605 7.445 1.00 94.94 101 LEU A C 1
ATOM 713 O O . LEU A 1 101 ? -19.499 5.751 6.566 1.00 94.94 101 LEU A O 1
ATOM 717 N N . LYS A 1 102 ? -20.756 6.820 8.090 1.00 93.62 102 LYS A N 1
ATOM 718 C CA . LYS A 1 102 ? -21.997 6.085 7.797 1.00 93.62 102 LYS A CA 1
ATOM 719 C C . LYS A 1 102 ? -22.457 6.289 6.354 1.00 93.62 102 LYS A C 1
ATOM 721 O O . LYS A 1 102 ? -22.839 5.322 5.705 1.00 93.62 102 LYS A O 1
ATOM 726 N N . ALA A 1 103 ? -22.368 7.511 5.827 1.00 93.88 103 ALA A N 1
ATOM 727 C CA . ALA A 1 103 ? -22.742 7.803 4.445 1.00 93.88 103 ALA A CA 1
ATOM 728 C C . ALA A 1 103 ? -21.898 7.011 3.431 1.00 93.88 103 ALA A C 1
ATOM 730 O O . ALA A 1 103 ? -22.438 6.513 2.443 1.00 93.88 103 ALA A O 1
ATOM 731 N N . LEU A 1 104 ? -20.598 6.830 3.693 1.00 91.19 104 LEU A N 1
ATOM 732 C CA . LEU A 1 104 ? -19.721 6.000 2.856 1.00 91.19 104 LEU A CA 1
ATOM 733 C C . LEU A 1 104 ? -20.115 4.515 2.866 1.00 91.19 104 LEU A C 1
ATOM 735 O O . LEU A 1 104 ? -19.904 3.822 1.872 1.00 91.19 104 LEU A O 1
ATOM 739 N N . ALA A 1 105 ? -20.698 4.026 3.962 1.00 88.94 105 ALA A N 1
ATOM 740 C CA . ALA A 1 105 ? -21.174 2.648 4.084 1.00 88.94 105 ALA A CA 1
ATOM 741 C C . ALA A 1 105 ? -22.528 2.398 3.387 1.00 88.94 105 ALA A C 1
ATOM 743 O O . ALA A 1 105 ? -22.973 1.251 3.281 1.00 88.94 105 ALA A O 1
ATOM 744 N N . GLY A 1 106 ? -23.189 3.450 2.892 1.00 88.19 106 GLY A N 1
ATOM 745 C CA . GLY A 1 106 ? -24.483 3.354 2.224 1.00 88.19 106 GLY A CA 1
ATOM 746 C C . GLY A 1 106 ? -25.580 2.842 3.162 1.00 88.19 106 GLY A C 1
ATOM 747 O O . GLY A 1 106 ? -25.873 3.458 4.181 1.00 88.19 106 GLY A O 1
ATOM 748 N N . TYR A 1 107 ? -26.213 1.722 2.802 1.00 78.94 107 TYR A N 1
ATOM 749 C CA . TYR A 1 107 ? -27.325 1.130 3.565 1.00 78.94 107 TYR A CA 1
ATOM 750 C C . TYR A 1 107 ? -26.884 0.197 4.700 1.00 78.94 107 TYR A C 1
ATOM 752 O O . TYR A 1 107 ? -27.730 -0.349 5.406 1.00 78.94 107 TYR A O 1
ATOM 760 N N . ALA A 1 108 ? -25.584 -0.047 4.844 1.00 90.12 108 ALA A N 1
ATOM 761 C CA . ALA A 1 108 ? -25.072 -0.962 5.847 1.00 90.12 108 ALA A CA 1
ATOM 762 C C . ALA A 1 108 ? -25.020 -0.292 7.230 1.00 90.12 108 ALA A C 1
ATOM 764 O O . ALA A 1 108 ? -24.615 0.867 7.349 1.00 90.12 108 ALA A O 1
ATOM 765 N N . ASP A 1 109 ? -25.373 -1.029 8.288 1.00 95.06 109 ASP A N 1
ATOM 766 C CA . ASP A 1 109 ? -25.149 -0.570 9.662 1.00 95.06 109 ASP A CA 1
ATOM 767 C C . ASP A 1 109 ? -23.653 -0.637 9.986 1.00 95.06 109 ASP A C 1
ATOM 769 O O . ASP A 1 109 ? -23.134 -1.631 10.500 1.00 95.06 109 ASP A O 1
ATOM 773 N N . LEU A 1 110 ? -22.945 0.435 9.631 1.00 96.06 110 LEU A N 1
ATOM 774 C CA . LEU A 1 110 ? -21.500 0.531 9.792 1.00 96.06 110 LEU A CA 1
ATOM 775 C C . LEU A 1 110 ? -21.063 0.316 11.245 1.00 96.06 110 LEU A C 1
ATOM 777 O O . LEU A 1 110 ? -20.039 -0.318 11.485 1.00 96.06 110 LEU A O 1
ATOM 781 N N . VAL A 1 111 ? -21.828 0.833 12.212 1.00 96.75 111 VAL A N 1
ATOM 782 C CA . VAL A 1 111 ? -21.471 0.723 13.631 1.00 96.75 111 VAL A CA 1
ATOM 783 C C . VAL A 1 111 ? -21.532 -0.735 14.056 1.00 96.75 111 VAL A C 1
ATOM 785 O O . VAL A 1 111 ? -20.576 -1.226 14.659 1.00 96.75 111 VAL A O 1
ATOM 788 N N . GLN A 1 112 ? -22.610 -1.438 13.705 1.00 97.31 112 GLN A N 1
ATOM 789 C CA . GLN A 1 112 ? -22.738 -2.853 14.037 1.00 97.31 112 GLN A CA 1
ATOM 790 C C . GLN A 1 112 ? -21.667 -3.698 13.336 1.00 97.31 112 GLN A C 1
ATOM 792 O O . GLN A 1 112 ? -21.016 -4.507 13.990 1.00 97.31 112 GLN A O 1
ATOM 797 N N . ILE A 1 113 ? -21.396 -3.444 12.052 1.00 96.69 113 ILE A N 1
ATOM 798 C CA . ILE A 1 113 ? -20.335 -4.135 11.300 1.00 96.69 113 ILE A CA 1
ATOM 799 C C . ILE A 1 113 ? -18.971 -3.965 11.976 1.00 96.69 113 ILE A C 1
ATOM 801 O O . ILE A 1 113 ? -18.225 -4.934 12.120 1.00 96.69 113 ILE A O 1
ATOM 805 N N . CYS A 1 114 ? -18.633 -2.749 12.412 1.00 97.56 114 CYS A N 1
ATOM 806 C CA . CYS A 1 114 ? -17.379 -2.503 13.117 1.00 97.56 114 CYS A CA 1
ATOM 807 C C . CYS A 1 114 ? -17.341 -3.194 14.487 1.00 97.56 114 CYS A C 1
ATOM 809 O O . CYS A 1 114 ? -16.299 -3.741 14.845 1.00 97.56 114 CYS A O 1
ATOM 811 N N . ARG A 1 115 ? -18.450 -3.220 15.242 1.00 98.25 115 ARG A N 1
ATOM 812 C CA . ARG A 1 115 ? -18.522 -3.961 16.515 1.00 98.25 115 ARG A CA 1
ATOM 813 C C . ARG A 1 115 ? -18.313 -5.457 16.307 1.00 98.25 115 ARG A C 1
ATOM 815 O O . ARG A 1 115 ? -17.486 -6.043 17.000 1.00 98.25 115 ARG A O 1
ATOM 822 N N . ASP A 1 116 ? -19.007 -6.049 15.342 1.00 97.81 116 ASP A N 1
ATOM 823 C CA . ASP A 1 116 ? -18.902 -7.477 15.032 1.00 97.81 116 ASP A CA 1
ATOM 824 C C . ASP A 1 116 ? -17.491 -7.834 14.556 1.00 97.81 116 ASP A C 1
ATOM 826 O O . ASP A 1 116 ? -16.910 -8.823 15.003 1.00 97.81 116 ASP A O 1
ATOM 830 N N . GLY A 1 117 ? -16.897 -6.992 13.706 1.00 96.56 117 GLY A N 1
ATOM 831 C CA . GLY A 1 117 ? -15.517 -7.150 13.252 1.00 96.56 117 GLY A CA 1
ATOM 832 C C . GLY A 1 117 ? -14.507 -7.096 14.400 1.00 96.56 117 GLY A C 1
ATOM 833 O O . GLY A 1 117 ? -13.626 -7.950 14.488 1.00 96.56 117 GLY A O 1
ATOM 834 N N . LEU A 1 118 ? -14.644 -6.137 15.322 1.00 96.88 118 LEU A N 1
ATOM 835 C CA . LEU A 1 118 ? -13.782 -6.053 16.506 1.00 96.88 118 LEU A CA 1
ATOM 836 C C . LEU A 1 118 ? -13.980 -7.239 17.450 1.00 96.88 118 LEU A C 1
ATOM 838 O O . LEU A 1 118 ? -12.993 -7.777 17.948 1.00 96.88 118 LEU A O 1
ATOM 842 N N . ALA A 1 119 ? -15.222 -7.677 17.659 1.00 97.62 119 ALA A N 1
ATOM 843 C CA . ALA A 1 119 ? -15.517 -8.863 18.453 1.00 97.62 119 ALA A CA 1
ATOM 844 C C . ALA A 1 119 ? -14.877 -10.116 17.835 1.00 97.62 119 ALA A C 1
ATOM 846 O O . ALA A 1 119 ? -14.269 -10.901 18.558 1.00 97.62 119 ALA A O 1
ATOM 847 N N . ALA A 1 120 ? -14.929 -10.262 16.505 1.00 97.00 120 ALA A N 1
ATOM 848 C CA . ALA A 1 120 ? -14.279 -11.356 15.788 1.00 97.00 120 ALA A CA 1
ATOM 849 C C . ALA A 1 120 ? -12.748 -11.339 15.943 1.00 97.00 120 ALA A C 1
ATOM 851 O O . ALA A 1 120 ? -12.129 -12.393 16.087 1.00 97.00 120 ALA A O 1
ATOM 852 N N . LEU A 1 121 ? -12.129 -10.153 15.938 1.00 94.50 121 LEU A N 1
ATOM 853 C CA . LEU A 1 121 ? -10.690 -9.998 16.170 1.00 94.50 121 LEU A CA 1
ATOM 854 C C . LEU A 1 121 ? -10.303 -10.324 17.619 1.00 94.50 121 LEU A C 1
ATOM 856 O O . LEU A 1 121 ? -9.343 -11.050 17.857 1.00 94.50 121 LEU A O 1
ATOM 860 N N . GLN A 1 122 ? -11.057 -9.812 18.594 1.00 93.56 122 GLN A N 1
ATOM 861 C CA . GLN A 1 122 ? -10.799 -10.036 20.021 1.00 93.56 122 GLN A CA 1
ATOM 862 C C . GLN A 1 122 ? -11.052 -11.487 20.440 1.00 93.56 122 GLN A C 1
ATOM 864 O O . GLN A 1 122 ? -10.327 -12.023 21.275 1.00 93.56 122 GLN A O 1
ATOM 869 N N . GLY A 1 123 ? -12.067 -12.126 19.854 1.00 93.25 123 GLY A N 1
ATOM 870 C CA . GLY A 1 123 ? -12.400 -13.530 20.077 1.00 93.25 123 GLY A CA 1
ATOM 871 C C . GLY A 1 123 ? -11.551 -14.511 19.263 1.00 93.25 123 GLY A C 1
ATOM 872 O O . GLY A 1 123 ? -11.694 -15.720 19.440 1.00 93.25 123 GLY A O 1
ATOM 873 N N . GLY A 1 124 ? -10.675 -14.020 18.379 1.00 91.75 124 GLY A N 1
ATOM 874 C CA . GLY A 1 124 ? -9.797 -14.842 17.544 1.00 91.75 124 GLY A CA 1
ATOM 875 C C . GLY A 1 124 ? -10.500 -15.573 16.394 1.00 91.75 124 GLY A C 1
ATOM 876 O O . GLY A 1 124 ? -9.883 -16.430 15.764 1.00 91.75 124 GLY A O 1
ATOM 877 N N . GLN A 1 125 ? -11.766 -15.257 16.092 1.00 93.62 125 GLN A N 1
ATOM 878 C CA . GLN A 1 125 ? -12.459 -15.784 14.908 1.00 93.62 125 GLN A CA 1
ATOM 879 C C . GLN A 1 125 ? -11.931 -15.168 13.605 1.00 93.62 125 GLN A C 1
ATOM 881 O O . GLN A 1 125 ? -12.002 -15.795 12.549 1.00 93.62 125 GLN A O 1
ATOM 886 N N . ALA A 1 126 ? -11.392 -13.952 13.680 1.00 92.44 126 ALA A N 1
ATOM 887 C CA . ALA A 1 126 ? -10.642 -13.306 12.615 1.00 92.44 126 ALA A CA 1
ATOM 888 C C . ALA A 1 126 ? -9.228 -12.991 13.116 1.00 92.44 126 ALA A C 1
ATOM 890 O O . ALA A 1 126 ? -9.051 -12.528 14.241 1.00 92.44 126 ALA A O 1
ATOM 891 N N . LEU A 1 127 ? -8.218 -13.219 12.276 1.00 90.62 127 LEU A N 1
ATOM 892 C CA . LEU A 1 127 ? -6.822 -12.930 12.598 1.00 90.62 127 LEU A CA 1
ATOM 893 C C . LEU A 1 127 ? -6.231 -12.001 11.548 1.00 90.62 127 LEU A C 1
ATOM 895 O O . LEU A 1 127 ? -6.309 -12.263 10.348 1.00 90.62 127 LEU A O 1
ATOM 899 N N . LEU A 1 128 ? -5.591 -10.932 12.014 1.00 91.12 128 LEU A N 1
ATOM 900 C CA . LEU A 1 128 ? -4.744 -10.105 11.165 1.00 91.12 128 LEU A CA 1
ATOM 901 C C . LEU A 1 128 ? -3.346 -10.708 11.181 1.00 91.12 128 LEU A C 1
ATOM 903 O O . LEU A 1 128 ? -2.799 -10.965 12.253 1.00 91.12 128 LEU A O 1
ATOM 907 N N . THR A 1 129 ? -2.717 -10.873 10.026 1.00 88.69 129 THR A N 1
ATOM 908 C CA . THR A 1 129 ? -1.301 -11.276 9.952 1.00 88.69 129 THR A CA 1
ATOM 909 C C . THR A 1 129 ? -0.416 -10.330 10.772 1.00 88.69 129 THR A C 1
ATOM 911 O O . THR A 1 129 ? 0.453 -10.779 11.518 1.00 88.69 129 THR A O 1
ATOM 914 N N . ALA A 1 130 ? -0.760 -9.039 10.782 1.00 90.12 130 ALA A N 1
ATOM 915 C CA . ALA A 1 130 ? -0.165 -8.038 11.659 1.00 90.12 130 ALA A CA 1
ATOM 916 C C . ALA A 1 130 ? -0.271 -8.360 13.162 1.00 90.12 130 ALA A C 1
ATOM 918 O O . ALA A 1 130 ? 0.671 -8.100 13.906 1.00 90.12 130 ALA A O 1
ATOM 919 N N . SER A 1 131 ? -1.385 -8.944 13.623 1.00 86.25 131 SER A N 1
ATOM 920 C CA . SER A 1 131 ? -1.541 -9.345 15.032 1.00 86.25 131 SER A CA 1
ATOM 921 C C . SER A 1 131 ? -0.676 -10.547 15.412 1.00 86.25 131 SER A C 1
ATOM 923 O O . SER A 1 131 ? -0.222 -10.620 16.547 1.00 86.25 131 SER A O 1
ATOM 925 N N . ALA A 1 132 ? -0.386 -11.447 14.466 1.00 88.38 132 ALA A N 1
ATOM 926 C CA . ALA A 1 132 ? 0.543 -12.554 14.695 1.00 88.38 132 ALA A CA 1
ATOM 927 C C . ALA A 1 132 ? 2.007 -12.083 14.714 1.00 88.38 132 ALA A C 1
ATOM 929 O O . ALA A 1 132 ? 2.833 -12.630 15.438 1.00 88.38 132 ALA A O 1
ATOM 930 N N . LYS A 1 133 ? 2.320 -11.064 13.909 1.00 90.88 133 LYS A N 1
ATOM 931 C CA . LYS A 1 133 ? 3.671 -10.523 13.732 1.00 90.88 133 LYS A CA 1
ATOM 932 C C . LYS A 1 133 ? 4.080 -9.498 14.791 1.00 90.88 133 LYS A C 1
ATOM 934 O O . LYS A 1 133 ? 5.264 -9.370 15.076 1.00 90.88 133 LYS A O 1
ATOM 939 N N . GLY A 1 134 ? 3.115 -8.782 15.363 1.00 92.19 134 GLY A N 1
ATOM 940 C CA . GLY A 1 134 ? 3.358 -7.658 16.266 1.00 92.19 134 GLY A CA 1
ATOM 941 C C . GLY A 1 134 ? 3.392 -6.323 15.521 1.00 92.19 134 GLY A C 1
ATOM 942 O O . GLY A 1 134 ? 4.001 -6.186 14.456 1.00 92.19 134 GLY A O 1
ATOM 943 N N . ILE A 1 135 ? 2.703 -5.322 16.078 1.00 91.56 135 ILE A N 1
ATOM 944 C CA . ILE A 1 135 ? 2.533 -4.005 15.445 1.00 91.56 135 ILE A CA 1
ATOM 945 C C . ILE A 1 135 ? 3.854 -3.239 15.311 1.00 91.56 135 ILE A C 1
ATOM 947 O O . ILE A 1 135 ? 4.069 -2.547 14.320 1.00 91.56 135 ILE A O 1
ATOM 951 N N . ASP A 1 136 ? 4.749 -3.400 16.281 1.00 94.00 136 ASP A N 1
ATOM 952 C CA . ASP A 1 136 ? 6.104 -2.857 16.293 1.00 94.00 136 ASP A CA 1
ATOM 953 C C . ASP A 1 136 ? 6.928 -3.392 15.117 1.00 94.00 136 ASP A C 1
ATOM 955 O O . ASP A 1 136 ? 7.550 -2.618 14.389 1.00 94.00 136 ASP A O 1
ATOM 959 N N . THR A 1 137 ? 6.852 -4.700 14.874 1.00 95.31 137 THR A N 1
ATOM 960 C CA . THR A 1 137 ? 7.553 -5.359 13.770 1.00 95.31 137 THR A CA 1
ATOM 961 C C . THR A 1 137 ? 6.984 -4.927 12.421 1.00 95.31 137 THR A C 1
ATOM 963 O O . THR A 1 137 ? 7.741 -4.582 11.513 1.00 95.31 137 THR A O 1
ATOM 966 N N . VAL A 1 138 ? 5.655 -4.883 12.280 1.00 95.69 138 VAL A N 1
ATOM 967 C CA . VAL A 1 138 ? 5.011 -4.397 11.047 1.00 95.69 138 VAL A CA 1
ATOM 968 C C . VAL A 1 138 ? 5.410 -2.951 10.752 1.00 95.69 138 VAL A C 1
ATOM 970 O O . VAL A 1 138 ? 5.749 -2.628 9.613 1.00 95.69 138 VAL A O 1
ATOM 9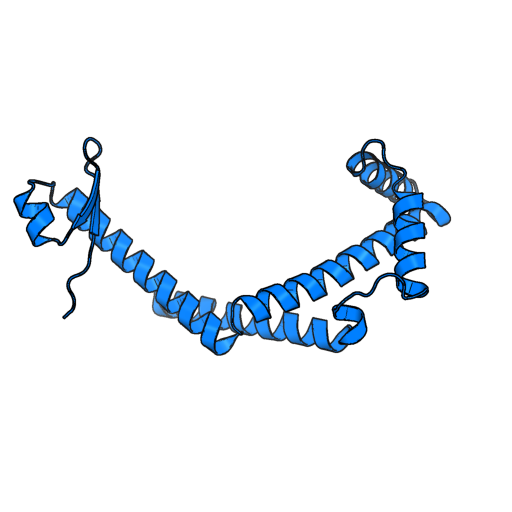73 N N . PHE A 1 139 ? 5.401 -2.084 11.767 1.00 94.56 139 PHE A N 1
ATOM 974 C CA . PHE A 1 139 ? 5.759 -0.679 11.605 1.00 94.56 139 PHE A CA 1
ATOM 975 C C . PHE A 1 139 ? 7.234 -0.508 11.236 1.00 94.56 139 PHE A C 1
ATOM 977 O O . PHE A 1 139 ? 7.550 0.225 10.297 1.00 94.56 139 PHE A O 1
ATOM 984 N N . ALA A 1 140 ? 8.133 -1.221 11.920 1.00 95.94 140 ALA A N 1
ATOM 985 C CA . ALA A 1 140 ? 9.555 -1.218 11.605 1.00 95.94 140 ALA A CA 1
ATOM 986 C C . ALA A 1 140 ? 9.803 -1.662 10.157 1.00 95.94 140 ALA A C 1
ATOM 988 O O . ALA A 1 140 ? 10.481 -0.960 9.411 1.00 95.94 140 ALA A O 1
ATOM 989 N N . GLU A 1 141 ? 9.193 -2.766 9.717 1.00 95.56 141 GLU A N 1
ATOM 990 C CA . GLU A 1 141 ? 9.325 -3.227 8.335 1.00 95.56 141 GLU A CA 1
ATOM 991 C C . GLU A 1 141 ? 8.798 -2.215 7.317 1.00 95.56 141 GLU A C 1
ATOM 993 O O . GLU A 1 141 ? 9.480 -1.931 6.330 1.00 95.56 141 GLU A O 1
ATOM 998 N N . ALA A 1 142 ? 7.607 -1.655 7.545 1.00 96.19 142 ALA A N 1
ATOM 999 C CA . ALA A 1 142 ? 7.021 -0.663 6.650 1.00 96.19 142 ALA A CA 1
ATOM 1000 C C . ALA A 1 142 ? 7.929 0.570 6.513 1.00 96.19 142 ALA A C 1
ATOM 1002 O O . ALA A 1 142 ? 8.195 1.028 5.397 1.00 96.19 142 ALA A O 1
ATOM 1003 N N . MET A 1 143 ? 8.470 1.065 7.630 1.00 96.88 143 MET A N 1
ATOM 1004 C CA . MET A 1 143 ? 9.381 2.210 7.643 1.00 96.88 143 MET A CA 1
ATOM 1005 C C . MET A 1 143 ? 10.721 1.899 6.978 1.00 96.88 143 MET A C 1
ATOM 1007 O O . MET A 1 143 ? 11.185 2.691 6.154 1.00 96.88 143 MET A O 1
ATOM 1011 N N . THR A 1 144 ? 11.329 0.748 7.275 1.00 96.12 144 THR A N 1
ATOM 1012 C CA . THR A 1 144 ? 12.588 0.314 6.654 1.00 96.12 144 THR A CA 1
ATOM 1013 C C . THR A 1 144 ? 12.440 0.214 5.140 1.00 96.12 144 THR A C 1
ATOM 1015 O O . THR A 1 144 ? 13.258 0.763 4.401 1.00 96.12 144 THR A O 1
ATOM 1018 N N . ARG A 1 145 ? 11.370 -0.427 4.660 1.00 95.44 145 ARG A N 1
ATOM 1019 C CA . ARG A 1 145 ? 11.125 -0.613 3.225 1.00 95.44 145 ARG A CA 1
ATOM 1020 C C . ARG A 1 145 ? 10.820 0.697 2.507 1.00 95.44 145 ARG A C 1
ATOM 1022 O O . ARG A 1 145 ? 11.356 0.940 1.423 1.00 95.44 145 ARG A O 1
ATOM 1029 N N . SER A 1 146 ? 10.010 1.560 3.121 1.00 95.44 146 SER A N 1
ATOM 1030 C CA . SER A 1 146 ? 9.716 2.899 2.598 1.00 95.44 146 SER A CA 1
ATOM 1031 C C . SER A 1 146 ? 10.989 3.745 2.488 1.00 95.44 146 SER A C 1
ATOM 1033 O O . SER A 1 146 ? 11.286 4.291 1.426 1.00 95.44 146 SER A O 1
ATOM 1035 N N . THR A 1 147 ? 11.808 3.761 3.544 1.00 96.56 147 THR A N 1
ATOM 1036 C CA . THR A 1 147 ? 13.075 4.509 3.591 1.00 96.56 147 THR A CA 1
ATOM 1037 C C . THR A 1 147 ? 14.065 4.013 2.538 1.00 96.56 147 THR A C 1
ATOM 1039 O O . THR A 1 147 ? 14.636 4.816 1.803 1.00 96.56 147 THR A O 1
ATOM 1042 N N . ALA A 1 148 ? 14.242 2.694 2.413 1.00 95.19 148 ALA A N 1
ATOM 1043 C CA . ALA A 1 148 ? 15.129 2.107 1.411 1.00 95.19 148 ALA A CA 1
ATOM 1044 C C . ALA A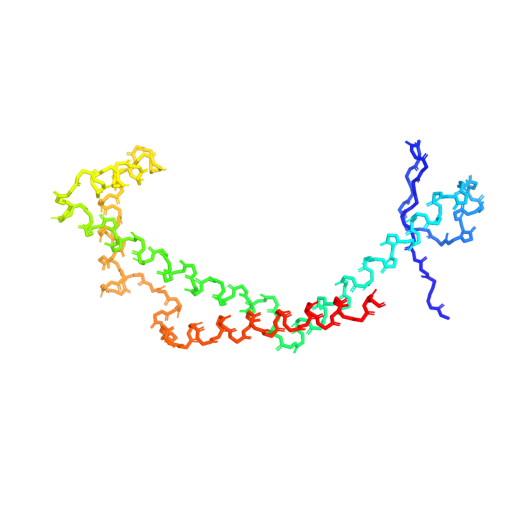 1 148 ? 14.663 2.414 -0.023 1.00 95.19 148 ALA A C 1
ATOM 1046 O O . ALA A 1 148 ? 15.474 2.780 -0.874 1.00 95.19 148 ALA A O 1
ATOM 1047 N N . THR A 1 149 ? 13.353 2.344 -0.282 1.00 94.69 149 THR A N 1
ATOM 1048 C CA . THR A 1 149 ? 12.779 2.727 -1.582 1.00 94.69 149 THR A CA 1
ATOM 1049 C C . THR A 1 149 ? 13.043 4.202 -1.885 1.00 94.69 149 THR A C 1
ATOM 1051 O O . THR A 1 149 ? 13.511 4.532 -2.974 1.00 94.69 149 THR A O 1
ATOM 1054 N N . ALA A 1 150 ? 12.795 5.093 -0.921 1.00 94.56 150 ALA A N 1
ATOM 1055 C CA . ALA A 1 150 ? 13.030 6.525 -1.078 1.00 94.56 150 ALA A CA 1
ATOM 1056 C C . ALA A 1 150 ? 14.505 6.838 -1.373 1.00 94.56 150 ALA A C 1
ATOM 1058 O O . ALA A 1 150 ? 14.785 7.642 -2.259 1.00 94.56 150 ALA A O 1
ATOM 1059 N N . ALA A 1 151 ? 15.442 6.160 -0.701 1.00 95.56 151 ALA A N 1
ATOM 1060 C CA . ALA A 1 151 ? 16.875 6.314 -0.943 1.00 95.56 151 ALA A CA 1
ATOM 1061 C C . ALA A 1 151 ? 17.275 5.913 -2.376 1.00 95.56 151 ALA A C 1
ATOM 1063 O O . ALA A 1 151 ? 18.019 6.641 -3.030 1.00 95.56 151 ALA A O 1
ATOM 1064 N N . ILE A 1 152 ? 16.738 4.804 -2.899 1.00 93.62 152 ILE A N 1
ATOM 1065 C CA . ILE A 1 152 ? 16.984 4.364 -4.285 1.00 93.62 152 ILE A CA 1
ATOM 1066 C C . ILE A 1 152 ? 16.469 5.405 -5.289 1.00 93.62 152 ILE A C 1
ATOM 1068 O O . ILE A 1 152 ? 17.159 5.745 -6.252 1.00 93.62 152 ILE A O 1
ATOM 1072 N N . LEU A 1 153 ? 15.261 5.929 -5.063 1.00 93.19 153 LEU A N 1
ATOM 1073 C CA . LEU A 1 153 ? 14.660 6.937 -5.938 1.00 93.19 153 LEU A CA 1
ATOM 1074 C C . LEU A 1 153 ? 15.414 8.275 -5.882 1.00 93.19 153 LEU A C 1
ATOM 1076 O O . LEU A 1 153 ? 15.604 8.910 -6.920 1.00 93.19 153 LEU A O 1
ATOM 1080 N N . A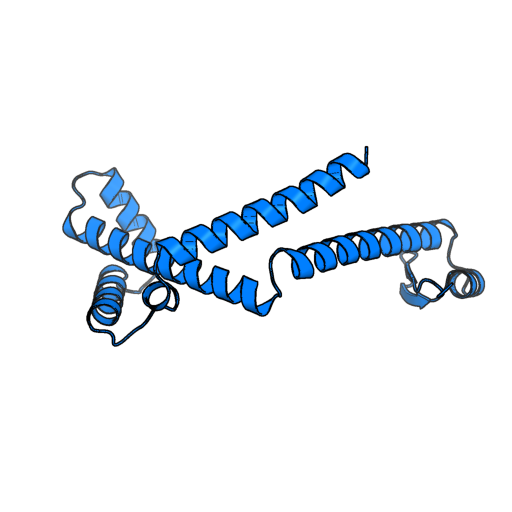LA A 1 154 ? 15.876 8.686 -4.698 1.00 92.38 154 ALA A N 1
ATOM 1081 C CA . ALA A 1 154 ? 16.676 9.894 -4.516 1.00 92.38 154 ALA A CA 1
ATOM 1082 C C . ALA A 1 154 ? 18.030 9.790 -5.232 1.00 92.38 154 ALA A C 1
ATOM 1084 O O . ALA A 1 154 ? 18.357 10.662 -6.034 1.00 92.38 154 ALA A O 1
ATOM 1085 N N . ALA A 1 155 ? 18.755 8.682 -5.042 1.00 89.75 155 ALA A N 1
ATOM 1086 C CA . ALA A 1 155 ? 20.031 8.438 -5.713 1.00 89.75 155 ALA A CA 1
ATOM 1087 C C . ALA 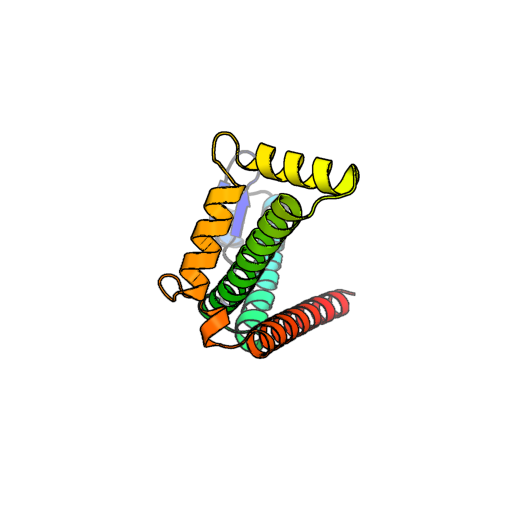A 1 155 ? 19.895 8.454 -7.244 1.00 89.75 155 ALA A C 1
ATOM 1089 O O . ALA A 1 155 ? 20.787 8.920 -7.954 1.00 89.75 155 ALA A O 1
ATOM 1090 N N . ARG A 1 156 ? 18.757 7.986 -7.779 1.00 84.44 156 ARG A N 1
ATOM 1091 C CA . ARG A 1 156 ? 18.498 8.077 -9.218 1.00 84.44 156 ARG A CA 1
ATOM 1092 C C . ARG A 1 156 ? 18.306 9.517 -9.682 1.00 84.44 156 ARG A C 1
ATOM 1094 O O . ARG A 1 156 ? 18.853 9.875 -10.718 1.00 84.44 156 ARG A O 1
ATOM 1101 N N . LYS A 1 157 ? 17.551 10.318 -8.929 1.00 82.69 157 LYS A N 1
ATOM 1102 C CA . LYS A 1 157 ? 17.313 11.730 -9.245 1.00 82.69 157 LYS A CA 1
ATOM 1103 C C . LYS A 1 157 ? 18.614 12.537 -9.242 1.00 82.69 157 LYS A C 1
ATOM 1105 O O . LYS A 1 157 ? 18.788 13.402 -10.090 1.00 82.69 157 LYS A O 1
ATOM 1110 N N . GLU A 1 158 ? 19.522 12.239 -8.317 1.00 75.81 158 GLU A N 1
ATOM 1111 C CA . GLU A 1 158 ? 20.840 12.881 -8.232 1.00 75.81 158 GLU A CA 1
ATOM 1112 C C . GLU A 1 158 ? 21.771 12.478 -9.384 1.00 75.81 158 GLU A C 1
ATOM 1114 O O . GLU A 1 158 ? 22.531 13.308 -9.861 1.00 75.81 158 GLU A O 1
ATOM 1119 N N . GLY A 1 159 ? 21.685 11.237 -9.875 1.00 66.75 159 GLY A N 1
ATOM 1120 C CA . GLY A 1 159 ? 22.456 10.770 -11.035 1.00 66.75 159 GLY A CA 1
ATOM 1121 C C . GLY A 1 159 ? 21.877 11.146 -12.409 1.00 66.75 159 GLY A C 1
ATOM 1122 O O . GLY A 1 159 ? 22.440 10.743 -13.426 1.00 66.75 159 GLY A O 1
ATOM 1123 N N . GLU A 1 160 ? 20.737 11.841 -12.456 1.00 57.78 160 GLU A N 1
ATOM 1124 C CA . GLU A 1 160 ? 20.127 12.401 -13.676 1.00 57.78 160 GLU A CA 1
ATOM 1125 C C . GLU A 1 160 ? 20.413 13.908 -13.854 1.00 57.78 160 GLU A C 1
ATOM 1127 O O . GLU A 1 160 ? 20.031 14.467 -14.884 1.00 57.78 160 GLU A O 1
ATOM 1132 N N . ALA A 1 161 ? 21.073 14.548 -12.877 1.00 45.59 161 ALA A N 1
ATOM 1133 C CA . ALA A 1 161 ? 21.538 15.940 -12.914 1.00 45.59 161 ALA A CA 1
ATOM 1134 C C . ALA A 1 161 ? 23.001 16.037 -13.379 1.00 45.59 161 ALA A C 1
ATOM 1136 O O . ALA A 1 161 ? 23.325 17.049 -14.041 1.00 45.59 161 ALA A O 1
#